Protein AF-A0A7X9BQD5-F1 (afdb_monomer)

Nearest PDB structures (foldseek):
  6znq-assembly2_B  TM=9.765E-01  e=1.116E-06  Bacillus subtilis subsp. subtilis str. 168
  6znp-assembly1_A  TM=9.717E-01  e=2.323E-06  Bacillus subtilis subsp. subtilis str. 168
  6znp-assembly2_B  TM=9.728E-01  e=2.789E-06  Bacillus subtilis subsp. subtilis str. 168
  4ct5-assembly2_B  TM=8.245E-01  e=6.916E-03  Homo sapiens
  1vec-assembly1_A  TM=8.150E-01  e=8.306E-03  Homo sapiens

Foldseek 3Di:
DAAPPLFDPVLCVLCVVVVCGHDDPQLNVLLVQVVVVHDDDDDDDPPPPVLSSPLRNQVRCCVVPPPDDDDDDDPDPVVVVVSVVVSCSSVPD

Structure (mmCIF, N/CA/C/O backbone):
data_AF-A0A7X9BQD5-F1
#
_entry.id   AF-A0A7X9BQD5-F1
#
loop_
_atom_site.group_PDB
_atom_site.id
_atom_site.type_symbol
_atom_site.label_atom_id
_atom_site.label_alt_id
_atom_site.label_comp_id
_atom_site.label_asym_id
_atom_site.label_entity_id
_atom_site.label_seq_id
_atom_site.pdbx_PDB_ins_code
_atom_site.Cartn_x
_atom_site.Cartn_y
_atom_site.Cartn_z
_atom_site.occupancy
_atom_site.B_iso_or_equiv
_atom_site.auth_seq_id
_atom_site.auth_comp_id
_atom_site.auth_asym_id
_atom_site.auth_atom_id
_atom_site.pdbx_PDB_model_num
ATOM 1 N N . MET A 1 1 ? -10.524 8.311 -10.435 1.00 93.94 1 MET A N 1
ATOM 2 C CA . MET A 1 1 ? -11.626 7.842 -9.578 1.00 93.94 1 MET A CA 1
ATOM 3 C C . MET A 1 1 ? -11.567 8.600 -8.270 1.00 93.94 1 MET A C 1
ATOM 5 O O . MET A 1 1 ? -10.469 8.910 -7.817 1.00 93.94 1 MET A O 1
ATOM 9 N N . GLU A 1 2 ? -12.712 8.948 -7.702 1.00 95.25 2 GLU A N 1
ATOM 10 C CA . GLU A 1 2 ? -12.768 9.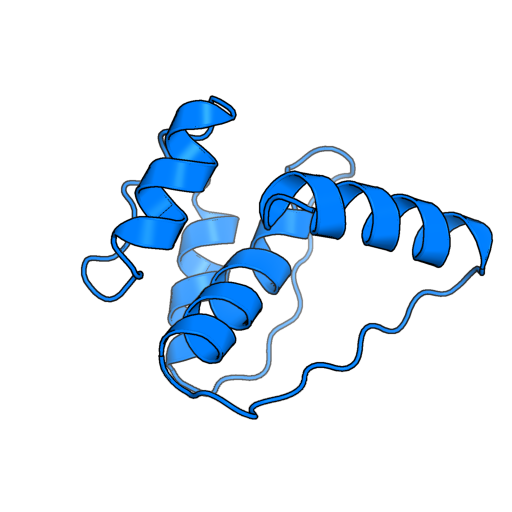493 -6.341 1.00 95.25 2 GLU A CA 1
ATOM 11 C C . GLU A 1 2 ? -12.436 8.398 -5.320 1.00 95.25 2 GLU A C 1
ATOM 13 O O . GLU A 1 2 ? -12.344 7.220 -5.676 1.00 95.25 2 GLU A O 1
ATOM 18 N N . PHE A 1 3 ? -12.192 8.780 -4.070 1.00 96.62 3 PHE A N 1
ATOM 19 C CA . PHE A 1 3 ? -12.064 7.799 -2.999 1.00 96.62 3 PHE A CA 1
ATOM 20 C C . PHE A 1 3 ? -13.446 7.212 -2.682 1.00 96.62 3 PHE A C 1
ATOM 22 O O . PHE A 1 3 ? -14.410 7.972 -2.613 1.00 96.62 3 PHE A O 1
ATOM 29 N N . PRO A 1 4 ? -13.567 5.890 -2.472 1.00 95.56 4 PRO A N 1
ATOM 30 C CA . PRO A 1 4 ? -14.815 5.295 -2.007 1.00 95.56 4 PRO A CA 1
ATOM 31 C C . PRO A 1 4 ? -15.254 5.909 -0.678 1.00 95.56 4 PRO A C 1
ATOM 33 O O . PRO A 1 4 ? -14.421 6.090 0.208 1.00 95.56 4 PRO A O 1
ATOM 36 N N . GLU A 1 5 ? -16.553 6.156 -0.506 1.00 93.75 5 GLU A N 1
ATOM 37 C CA . GLU A 1 5 ? -17.121 6.739 0.725 1.00 93.75 5 GLU A CA 1
ATOM 38 C C . GLU A 1 5 ? -16.816 5.909 1.976 1.00 93.75 5 GLU A C 1
ATOM 40 O O . GLU A 1 5 ? -16.744 6.431 3.084 1.00 93.75 5 GLU A O 1
ATOM 45 N N . SER A 1 6 ? -16.602 4.603 1.801 1.00 93.56 6 SER A N 1
ATOM 46 C CA . SER A 1 6 ? -16.207 3.721 2.890 1.00 93.56 6 SER A CA 1
ATOM 47 C C . SER A 1 6 ? -14.799 4.008 3.402 1.00 93.56 6 SER A C 1
ATOM 49 O O . SER A 1 6 ? -14.491 3.578 4.506 1.00 93.56 6 SER A O 1
ATOM 51 N N . CYS A 1 7 ? -13.921 4.655 2.633 1.00 96.25 7 CYS A N 1
ATOM 52 C CA . CYS A 1 7 ? -12.530 4.887 3.012 1.00 96.25 7 CYS A CA 1
ATOM 53 C C . CYS A 1 7 ? -12.430 5.900 4.159 1.00 96.25 7 CYS A C 1
ATOM 55 O O . CYS A 1 7 ? -13.082 6.939 4.141 1.00 96.25 7 CYS A O 1
ATOM 57 N N . SER A 1 8 ? -11.579 5.618 5.147 1.00 95.38 8 SER A N 1
ATOM 58 C CA . SER A 1 8 ? -11.358 6.493 6.298 1.00 95.38 8 SER A CA 1
ATOM 59 C C . SER A 1 8 ? -10.970 7.912 5.873 1.00 95.38 8 SER A C 1
ATOM 61 O O . SER A 1 8 ? -9.981 8.107 5.161 1.00 95.38 8 SER A O 1
ATOM 63 N N . THR A 1 9 ? -11.703 8.910 6.374 1.00 94.50 9 THR A N 1
ATOM 64 C CA . THR A 1 9 ? -11.451 10.334 6.105 1.00 94.50 9 THR A C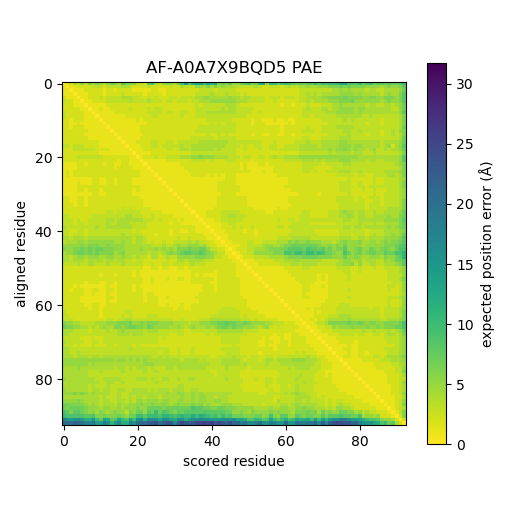A 1
ATOM 65 C C . THR A 1 9 ? -10.029 10.741 6.484 1.00 94.50 9 THR A C 1
ATOM 67 O O . THR A 1 9 ? -9.363 11.432 5.719 1.00 94.50 9 THR A O 1
ATOM 70 N N . GLN A 1 10 ? -9.511 10.234 7.608 1.00 93.56 10 GLN A N 1
ATOM 71 C CA . GLN A 1 10 ? -8.141 10.503 8.052 1.00 93.56 10 GLN A CA 1
ATOM 72 C C . GLN A 1 10 ? -7.099 10.020 7.029 1.00 93.56 10 GLN A C 1
ATOM 74 O O . GLN A 1 10 ? -6.095 10.693 6.784 1.00 93.56 10 GLN A O 1
ATOM 79 N N . LEU A 1 11 ? -7.334 8.859 6.410 1.00 93.81 11 LEU A N 1
ATOM 80 C CA . LEU A 1 11 ? -6.442 8.319 5.386 1.00 93.81 11 LEU A CA 1
ATOM 81 C C . LEU A 1 11 ? -6.513 9.146 4.100 1.00 93.81 11 LEU A C 1
ATOM 83 O O . LEU A 1 11 ? -5.474 9.475 3.531 1.00 93.81 11 LEU A O 1
ATOM 87 N N . VAL A 1 12 ? -7.722 9.527 3.679 1.00 95.62 12 VAL A N 1
ATOM 88 C CA . VAL A 1 12 ? -7.938 10.397 2.513 1.00 95.62 12 VAL A CA 1
ATOM 89 C C . VAL A 1 12 ? -7.235 11.743 2.704 1.00 95.62 12 VAL A C 1
ATOM 91 O O . VAL A 1 12 ? -6.530 12.200 1.808 1.00 95.62 12 VAL A O 1
ATOM 94 N N . GLU A 1 13 ? -7.343 12.358 3.881 1.00 93.50 13 GLU A N 1
ATOM 95 C CA . GLU A 1 13 ? -6.643 13.606 4.203 1.00 93.50 13 GLU A CA 1
ATOM 96 C C . GLU A 1 13 ? -5.116 13.460 4.165 1.00 93.50 13 GLU A C 1
ATOM 98 O O . GLU A 1 13 ? -4.432 14.328 3.617 1.00 93.50 13 GLU A O 1
ATOM 103 N N . SER A 1 14 ? -4.569 12.367 4.711 1.00 92.00 14 SER A N 1
ATOM 104 C CA . SER A 1 14 ? -3.126 12.091 4.653 1.00 92.00 14 SER A CA 1
ATOM 105 C C . SER A 1 14 ? -2.640 11.939 3.205 1.00 92.00 14 SER A C 1
ATOM 107 O O . SER A 1 14 ? -1.639 12.537 2.806 1.00 92.00 14 SER A O 1
ATOM 109 N N . L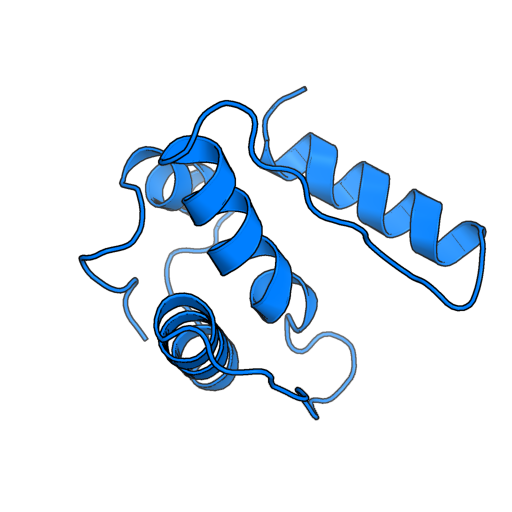EU A 1 15 ? -3.389 11.205 2.377 1.00 93.31 15 LEU A N 1
ATOM 110 C CA . LEU A 1 15 ? -3.075 11.015 0.959 1.00 93.31 15 LEU A CA 1
ATOM 111 C C . LEU A 1 15 ? -3.201 12.321 0.159 1.00 93.31 15 LEU A C 1
ATOM 113 O O . LEU A 1 15 ? -2.321 12.624 -0.650 1.00 93.31 15 LEU A O 1
ATOM 117 N N . ASN A 1 16 ? -4.213 13.143 0.450 1.00 94.38 16 ASN A N 1
ATOM 118 C CA . ASN A 1 16 ? -4.379 14.471 -0.142 1.00 94.38 16 ASN A CA 1
ATOM 119 C C . ASN A 1 16 ? -3.174 15.379 0.140 1.00 94.38 16 ASN A C 1
ATOM 121 O O . ASN A 1 16 ? -2.663 16.018 -0.779 1.00 94.38 16 ASN A O 1
ATOM 125 N N . LYS A 1 17 ? -2.667 15.399 1.382 1.00 92.19 17 LYS A N 1
ATOM 126 C CA . LYS A 1 17 ? -1.460 16.167 1.756 1.00 92.19 17 LYS A CA 1
ATOM 127 C C . LYS A 1 17 ? -0.210 15.720 0.992 1.00 92.19 17 LYS A C 1
ATOM 129 O O . LYS A 1 17 ? 0.710 16.511 0.815 1.00 92.19 17 LYS A O 1
ATOM 134 N N . ARG A 1 18 ? -0.192 14.478 0.503 1.00 89.19 18 ARG A N 1
ATOM 135 C CA . ARG A 1 18 ? 0.877 13.907 -0.332 1.00 89.19 18 ARG A CA 1
ATOM 136 C C . ARG A 1 18 ? 0.632 14.080 -1.837 1.00 89.19 18 ARG A C 1
ATOM 138 O O . ARG A 1 18 ? 1.357 13.505 -2.642 1.00 89.19 18 ARG A O 1
ATOM 145 N N . GLY A 1 19 ? -0.382 14.854 -2.226 1.00 93.75 19 GLY A N 1
ATOM 146 C CA . GLY A 1 19 ? -0.723 15.123 -3.625 1.00 93.75 19 GLY A CA 1
ATOM 147 C C . GLY A 1 19 ? -1.566 14.036 -4.297 1.00 93.75 19 GLY A C 1
ATOM 148 O O . GLY A 1 19 ? -1.796 14.104 -5.502 1.00 93.75 19 GLY A O 1
ATOM 149 N N . ILE A 1 20 ? -2.055 13.044 -3.546 1.00 94.31 20 ILE A N 1
ATOM 150 C CA . ILE A 1 20 ? -2.905 11.968 -4.067 1.00 94.31 20 ILE A CA 1
ATOM 151 C C . ILE A 1 20 ? -4.365 12.335 -3.800 1.00 94.31 20 ILE A C 1
ATOM 153 O O . ILE A 1 20 ? -4.953 11.919 -2.805 1.00 94.31 20 ILE A O 1
ATOM 157 N N . SER A 1 21 ? -4.947 13.127 -4.702 1.00 95.25 21 SER A N 1
ATOM 158 C CA . SER A 1 21 ? -6.338 13.594 -4.591 1.00 95.25 21 SER A CA 1
ATOM 159 C C . SER A 1 21 ? -7.372 12.695 -5.260 1.00 95.25 21 SER A C 1
ATOM 161 O O . SER A 1 21 ? -8.571 12.816 -5.012 1.00 95.25 21 SER A O 1
ATOM 163 N N . ARG A 1 22 ? -6.919 11.788 -6.128 1.00 96.94 22 ARG A N 1
ATOM 164 C CA . ARG A 1 22 ? -7.753 10.833 -6.859 1.00 96.94 22 ARG A CA 1
ATOM 165 C C . ARG A 1 22 ? -7.007 9.520 -7.034 1.00 96.94 22 ARG A C 1
ATOM 167 O O . ARG A 1 22 ? -5.786 9.499 -7.161 1.00 96.94 22 ARG A O 1
ATOM 174 N N . LEU A 1 23 ? -7.768 8.436 -7.110 1.00 97.62 23 LEU A N 1
ATOM 175 C CA . LEU A 1 23 ? -7.264 7.101 -7.405 1.00 97.62 23 LEU A CA 1
ATOM 176 C C . LEU A 1 23 ? -7.254 6.844 -8.911 1.00 97.62 23 LEU A C 1
ATOM 178 O O . LEU A 1 23 ? -8.167 7.255 -9.637 1.00 97.62 23 LEU A O 1
ATOM 182 N N . TYR A 1 24 ? -6.277 6.080 -9.386 1.00 97.44 24 TYR A N 1
ATOM 183 C CA . TYR A 1 24 ? -6.398 5.426 -10.686 1.00 97.44 24 TYR A CA 1
ATOM 184 C C . TYR A 1 24 ? -7.494 4.349 -10.652 1.00 97.44 24 TYR A C 1
ATOM 186 O O . TYR A 1 24 ? -7.872 3.854 -9.588 1.00 97.44 24 TYR A O 1
ATOM 194 N N . SER A 1 25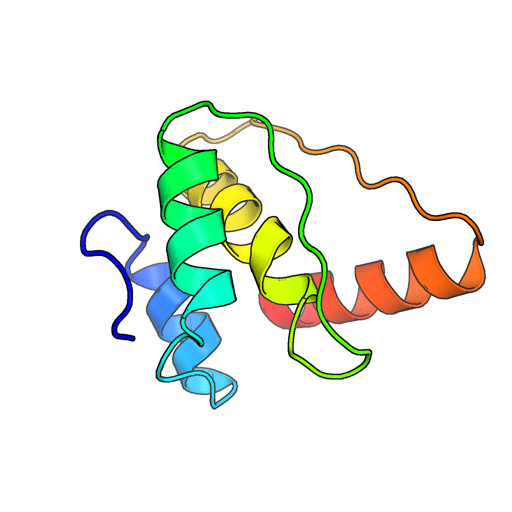 ? -8.012 3.963 -11.821 1.00 96.81 25 SER A N 1
ATOM 195 C CA . SER A 1 25 ? -9.081 2.958 -11.927 1.00 96.81 25 SER A CA 1
ATOM 196 C C . SER A 1 25 ? -8.692 1.617 -11.301 1.00 96.81 25 SER A C 1
ATOM 198 O O . SER A 1 25 ? -9.489 1.036 -10.569 1.00 96.81 25 SER A O 1
ATOM 200 N N . HIS A 1 26 ? -7.455 1.158 -11.506 1.00 96.94 26 HIS A N 1
ATOM 201 C CA . HIS A 1 26 ? -6.951 -0.090 -10.922 1.00 96.94 26 HIS A CA 1
ATOM 202 C C . HIS A 1 26 ? -6.803 -0.028 -9.399 1.00 96.94 26 HIS A C 1
ATOM 204 O O . HIS A 1 26 ? -7.071 -1.020 -8.731 1.00 96.94 26 HIS A O 1
ATOM 210 N N . GLN A 1 27 ? -6.432 1.126 -8.838 1.00 98.06 27 GLN A N 1
ATOM 211 C CA . GLN A 1 27 ? -6.345 1.315 -7.385 1.00 98.06 27 GLN A CA 1
ATOM 212 C C . GLN A 1 27 ? -7.731 1.280 -6.740 1.00 98.06 27 GLN A C 1
ATOM 214 O O . GLN A 1 27 ? -7.923 0.611 -5.729 1.00 98.06 27 GLN A O 1
ATOM 219 N N . HIS A 1 28 ? -8.704 1.960 -7.354 1.00 98.00 28 HIS A N 1
ATOM 220 C CA . HIS A 1 28 ? -10.091 1.930 -6.901 1.00 98.00 28 HIS A CA 1
ATOM 221 C C . HIS A 1 28 ? -10.662 0.508 -6.962 1.00 98.00 28 HIS A C 1
ATOM 223 O O . HIS A 1 28 ? -11.231 0.032 -5.985 1.00 98.00 28 HIS A O 1
ATOM 229 N N . ALA A 1 29 ? -10.474 -0.196 -8.084 1.00 97.38 29 ALA A N 1
ATOM 230 C CA . ALA A 1 29 ? -10.934 -1.575 -8.238 1.00 97.38 29 ALA A CA 1
ATOM 231 C C . ALA A 1 29 ? -10.289 -2.522 -7.210 1.00 97.38 29 ALA A C 1
ATOM 233 O O . ALA A 1 29 ? -10.988 -3.338 -6.612 1.00 97.38 29 ALA A O 1
ATOM 234 N N . ALA A 1 30 ? -8.982 -2.382 -6.961 1.00 98.12 30 ALA A N 1
ATOM 235 C CA . ALA A 1 30 ? -8.277 -3.173 -5.957 1.00 98.12 30 ALA A CA 1
ATOM 236 C C . ALA A 1 30 ? -8.813 -2.921 -4.542 1.00 98.12 30 ALA A C 1
ATOM 238 O O . ALA A 1 30 ? -9.055 -3.876 -3.809 1.00 98.12 30 ALA A O 1
ATOM 239 N N . TYR A 1 31 ? -9.059 -1.659 -4.175 1.00 98.19 31 TYR A N 1
ATOM 240 C CA . TYR A 1 31 ? -9.659 -1.326 -2.885 1.00 98.19 31 TYR A CA 1
ATOM 241 C C . TYR A 1 31 ? -11.057 -1.934 -2.741 1.00 98.19 31 TYR A C 1
ATOM 243 O O . TYR A 1 31 ? -11.324 -2.604 -1.749 1.00 98.19 31 TYR A O 1
ATOM 251 N N . THR A 1 32 ? -11.936 -1.755 -3.734 1.00 97.62 32 THR A N 1
ATOM 252 C CA . THR A 1 32 ? -13.297 -2.310 -3.691 1.00 97.62 32 THR A CA 1
ATOM 253 C C . THR A 1 32 ? -13.277 -3.832 -3.535 1.00 97.62 32 THR A C 1
ATOM 255 O O . THR A 1 32 ? -13.994 -4.361 -2.689 1.00 97.62 32 THR A O 1
ATOM 258 N N . ALA A 1 33 ? -12.430 -4.532 -4.294 1.00 97.81 33 ALA A N 1
ATOM 259 C CA . ALA A 1 33 ? -12.297 -5.984 -4.197 1.00 97.81 33 ALA A CA 1
ATOM 260 C C . ALA A 1 33 ? -11.752 -6.429 -2.827 1.00 97.81 33 ALA A C 1
ATOM 262 O O . ALA A 1 33 ? -12.320 -7.318 -2.191 1.00 97.81 33 ALA A O 1
ATOM 263 N N . ALA A 1 34 ? -10.692 -5.776 -2.337 1.00 97.88 34 ALA A N 1
ATOM 264 C CA . ALA A 1 34 ? -10.084 -6.090 -1.046 1.00 97.88 34 ALA A CA 1
ATOM 265 C C . ALA A 1 34 ? -11.057 -5.861 0.122 1.00 97.88 34 ALA A C 1
ATOM 267 O O . ALA A 1 34 ? -11.205 -6.731 0.979 1.00 97.88 34 ALA A O 1
ATOM 268 N N . MET A 1 35 ? -11.771 -4.731 0.131 1.00 97.38 35 MET A N 1
ATOM 269 C CA . MET A 1 35 ? -12.778 -4.435 1.157 1.00 97.38 35 MET A CA 1
ATOM 270 C C . MET A 1 35 ? -14.003 -5.353 1.065 1.00 97.38 35 MET A C 1
ATOM 272 O O . MET A 1 35 ? -14.686 -5.558 2.065 1.00 97.38 35 MET A O 1
ATOM 276 N N . GLY A 1 36 ? -14.254 -5.950 -0.104 1.00 97.06 36 GLY A N 1
ATOM 277 C CA . GLY A 1 36 ? -15.228 -7.025 -0.296 1.00 97.06 36 GLY A CA 1
ATOM 278 C C . GLY A 1 36 ? -14.757 -8.408 0.179 1.00 97.06 36 GLY A C 1
ATOM 279 O O . GLY A 1 36 ? -15.478 -9.383 -0.015 1.00 97.06 36 GLY A O 1
ATOM 280 N N . GLY A 1 37 ? -13.559 -8.523 0.767 1.00 96.62 37 GLY A N 1
ATOM 281 C CA . GLY A 1 37 ? -12.996 -9.788 1.252 1.00 96.62 37 GLY A CA 1
ATOM 282 C C . GLY A 1 37 ? -12.428 -10.691 0.153 1.00 96.62 37 GLY A C 1
ATOM 283 O O . GLY A 1 37 ? -12.247 -11.888 0.375 1.00 96.62 37 GLY A O 1
ATOM 284 N N . GLN A 1 38 ? -12.166 -10.152 -1.042 1.00 98.06 38 GLN A N 1
ATOM 285 C CA . GLN A 1 38 ? -11.667 -10.923 -2.179 1.00 98.06 38 GLN A CA 1
ATOM 286 C C . GLN A 1 38 ? -10.133 -10.960 -2.216 1.00 98.06 38 GLN A C 1
ATOM 288 O O . GLN A 1 38 ? -9.461 -9.957 -1.973 1.00 98.06 38 GLN A O 1
ATOM 293 N N . ASN A 1 39 ? -9.578 -12.106 -2.618 1.00 97.31 39 ASN A N 1
ATOM 294 C CA . ASN A 1 39 ? -8.170 -12.210 -3.003 1.00 97.31 39 ASN A CA 1
ATOM 295 C C . ASN A 1 39 ? -7.986 -11.664 -4.423 1.00 97.31 39 ASN A C 1
ATOM 297 O O . ASN A 1 39 ? -8.788 -11.967 -5.307 1.00 97.31 39 ASN A O 1
ATOM 301 N N . LEU A 1 40 ? -6.923 -10.894 -4.662 1.00 96.38 40 LEU A N 1
ATOM 302 C CA . LEU A 1 40 ? -6.699 -10.231 -5.947 1.00 96.38 40 LEU A CA 1
ATOM 303 C C . LEU A 1 40 ? -5.229 -10.256 -6.374 1.00 96.38 40 LEU A C 1
ATOM 305 O O . LEU A 1 40 ? -4.320 -10.266 -5.547 1.00 96.38 40 LEU A O 1
ATOM 309 N N . VAL A 1 41 ? -5.013 -10.220 -7.689 1.00 96.88 41 VAL A N 1
ATOM 310 C CA . VAL A 1 41 ? -3.700 -10.055 -8.323 1.00 96.88 41 VAL A CA 1
ATOM 311 C C . VAL A 1 41 ? -3.761 -8.806 -9.194 1.00 96.88 41 VAL A C 1
ATOM 313 O O . VAL A 1 41 ? -4.616 -8.701 -10.070 1.00 96.88 41 VAL A O 1
ATOM 316 N N . VAL A 1 42 ? -2.859 -7.854 -8.957 1.00 95.38 42 VAL A N 1
ATOM 317 C CA . VAL A 1 42 ? -2.777 -6.615 -9.743 1.00 95.38 42 VAL A CA 1
ATOM 318 C C . VAL A 1 42 ? -1.665 -6.743 -10.774 1.00 95.38 42 VAL A C 1
ATOM 320 O O . VAL A 1 42 ? -0.504 -6.933 -10.414 1.00 95.38 42 VAL A O 1
ATOM 323 N N . VAL A 1 43 ? -2.014 -6.596 -12.052 1.00 95.31 43 VAL A N 1
ATOM 324 C CA . VAL A 1 43 ? -1.057 -6.585 -13.165 1.00 95.31 43 VAL A CA 1
ATOM 325 C C . VAL A 1 43 ? -1.053 -5.198 -13.791 1.00 95.31 43 VAL A C 1
ATOM 327 O O . VAL A 1 43 ? -1.944 -4.844 -14.558 1.00 95.31 43 VAL A O 1
ATOM 330 N N . THR A 1 44 ? -0.050 -4.396 -13.445 1.00 92.88 44 THR A N 1
ATOM 331 C CA . THR A 1 44 ? 0.142 -3.049 -13.991 1.00 92.88 44 THR A CA 1
ATOM 332 C C . THR A 1 44 ? 1.631 -2.778 -14.232 1.00 92.88 44 THR A C 1
ATOM 334 O O . THR A 1 44 ? 2.476 -3.400 -13.582 1.00 92.88 44 THR A O 1
ATOM 337 N N . PRO A 1 45 ? 1.995 -1.855 -15.145 1.00 92.62 45 PRO A N 1
ATOM 338 C CA . PRO A 1 45 ? 3.392 -1.484 -15.359 1.00 92.62 45 PRO A CA 1
ATOM 339 C C . PRO A 1 45 ? 4.063 -0.941 -14.091 1.00 92.62 45 PRO A C 1
ATOM 341 O O . PRO A 1 45 ? 3.404 -0.423 -13.181 1.00 92.62 45 PRO A O 1
ATOM 344 N N . THR A 1 46 ? 5.393 -0.986 -14.039 1.00 87.12 46 THR A N 1
ATOM 345 C CA . THR A 1 46 ? 6.168 -0.276 -13.011 1.00 87.12 46 THR A CA 1
ATOM 346 C C . THR A 1 46 ? 5.815 1.218 -13.015 1.00 87.12 46 THR A C 1
ATOM 348 O O . THR A 1 46 ? 5.426 1.766 -14.042 1.00 87.12 46 THR A O 1
ATOM 351 N N . ALA A 1 47 ? 5.898 1.871 -11.852 1.00 85.38 47 ALA A N 1
ATOM 352 C CA . ALA A 1 47 ? 5.531 3.280 -11.648 1.00 85.38 47 ALA A CA 1
ATOM 353 C C . ALA A 1 47 ? 4.043 3.643 -11.877 1.00 85.38 47 ALA A C 1
ATOM 355 O O . ALA A 1 47 ? 3.668 4.800 -11.737 1.00 85.38 47 ALA A O 1
ATOM 356 N N . SER A 1 48 ? 3.154 2.668 -12.099 1.00 90.88 48 SER A N 1
ATOM 357 C CA . SER A 1 48 ? 1.693 2.888 -12.202 1.00 90.88 48 SER A CA 1
ATOM 358 C C . SER A 1 48 ? 0.975 3.135 -10.861 1.00 90.88 48 SER A C 1
ATOM 360 O O . SER A 1 48 ? -0.255 3.137 -10.796 1.00 90.88 48 SER A O 1
ATOM 362 N N . GLY A 1 49 ? 1.713 3.265 -9.755 1.00 91.50 49 GLY A N 1
ATOM 363 C CA . GLY A 1 49 ? 1.124 3.389 -8.419 1.00 91.50 49 GLY A CA 1
ATOM 364 C C . GLY A 1 49 ? 0.527 2.086 -7.869 1.00 91.50 49 GLY A C 1
ATOM 365 O O . GLY A 1 49 ? -0.406 2.136 -7.066 1.00 91.50 49 GLY A O 1
ATOM 366 N N . LYS A 1 50 ? 1.053 0.917 -8.275 1.00 94.75 50 LYS A N 1
ATOM 367 C CA . LYS A 1 50 ? 0.627 -0.407 -7.768 1.00 94.75 50 LYS A CA 1
ATOM 368 C C . LYS A 1 50 ? 0.672 -0.509 -6.236 1.00 94.75 50 LYS A C 1
ATOM 370 O O . LYS A 1 50 ? -0.140 -1.213 -5.653 1.00 94.75 50 LYS A O 1
ATOM 375 N N . THR A 1 51 ? 1.591 0.219 -5.597 1.00 94.38 51 THR A N 1
ATOM 376 C CA . THR A 1 51 ? 1.797 0.199 -4.145 1.00 94.38 51 THR A CA 1
ATOM 377 C C . THR A 1 51 ? 0.542 0.608 -3.380 1.00 94.38 51 THR A C 1
ATOM 379 O O . THR A 1 51 ? 0.153 -0.037 -2.408 1.00 94.38 51 THR A O 1
ATOM 382 N N . LEU A 1 52 ? -0.179 1.613 -3.882 1.00 95.38 52 LEU A N 1
ATOM 383 C CA . LEU A 1 52 ? -1.420 2.061 -3.258 1.00 95.38 52 LEU A CA 1
ATOM 384 C C . LEU A 1 52 ? -2.543 1.013 -3.354 1.00 95.38 52 LEU A C 1
ATOM 386 O O . LEU A 1 52 ? -3.450 1.038 -2.532 1.00 95.38 52 LEU A O 1
ATOM 390 N N . CYS A 1 53 ? -2.470 0.062 -4.296 1.00 96.75 53 CYS A N 1
ATOM 391 C CA . CYS A 1 53 ? -3.491 -0.981 -4.448 1.00 96.75 53 CYS A CA 1
ATOM 392 C C . CYS A 1 53 ? -3.564 -1.911 -3.232 1.00 96.75 53 CYS A C 1
ATOM 394 O O . CYS A 1 53 ? -4.650 -2.375 -2.905 1.00 96.75 53 CYS A O 1
ATOM 396 N N . TYR A 1 54 ? -2.436 -2.174 -2.563 1.00 95.25 54 TYR A N 1
ATOM 397 C CA . TYR A 1 54 ? -2.419 -2.943 -1.316 1.00 95.25 54 TYR A CA 1
ATOM 398 C C . TYR A 1 54 ? -2.345 -2.046 -0.077 1.00 95.25 54 TYR A C 1
ATOM 400 O O . TYR A 1 54 ? -3.012 -2.343 0.909 1.00 95.25 54 TYR A O 1
ATOM 408 N N . ASN A 1 55 ? -1.618 -0.921 -0.1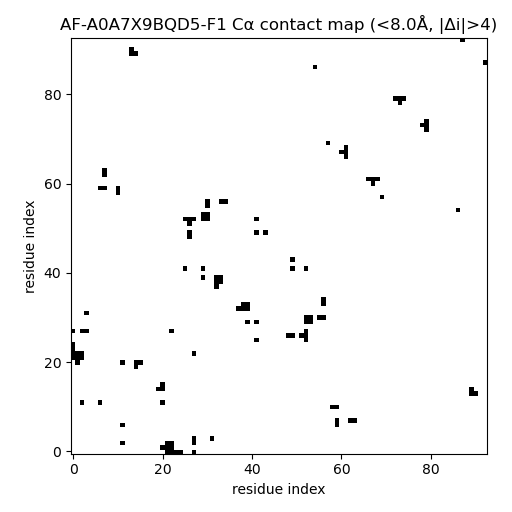18 1.00 96.25 55 ASN A N 1
ATOM 409 C CA . ASN A 1 55 ? -1.506 -0.042 1.052 1.00 96.25 55 ASN A CA 1
ATOM 410 C C . ASN A 1 55 ? -2.853 0.571 1.450 1.00 96.25 55 ASN A C 1
ATOM 412 O O . ASN A 1 55 ? -3.150 0.638 2.638 1.00 96.25 55 ASN A O 1
ATOM 416 N N . LEU A 1 56 ? -3.673 1.005 0.486 1.00 96.44 56 LEU A N 1
ATOM 417 C CA . LEU A 1 56 ? -4.942 1.676 0.774 1.00 96.44 56 LEU A CA 1
ATOM 418 C C . LEU A 1 56 ? -5.911 0.794 1.590 1.00 96.44 56 LEU A C 1
ATOM 420 O O . LEU A 1 56 ? -6.295 1.228 2.675 1.00 96.44 56 LEU A O 1
ATOM 424 N N . PRO A 1 57 ? -6.281 -0.431 1.156 1.00 97.38 57 PRO A N 1
ATOM 425 C CA . PRO A 1 57 ? -7.175 -1.282 1.945 1.00 97.38 57 PRO A CA 1
ATOM 426 C C . PRO A 1 57 ? -6.549 -1.754 3.266 1.00 97.38 57 PRO A C 1
ATOM 428 O O . PRO A 1 57 ? -7.260 -1.884 4.263 1.00 97.38 57 PRO A O 1
ATOM 431 N N . ILE A 1 58 ? -5.227 -1.972 3.315 1.00 96.75 58 ILE A N 1
ATOM 432 C CA . ILE A 1 58 ? -4.536 -2.378 4.549 1.00 96.75 58 ILE A CA 1
ATOM 433 C C . ILE A 1 58 ? -4.588 -1.257 5.591 1.00 96.75 58 ILE A C 1
ATOM 435 O O . ILE A 1 58 ? -5.030 -1.490 6.714 1.00 96.75 58 ILE A O 1
ATOM 439 N N . LEU A 1 59 ? -4.178 -0.041 5.226 1.00 95.44 59 LEU A N 1
ATOM 440 C CA . LEU A 1 59 ? -4.173 1.105 6.137 1.00 95.44 59 LEU A CA 1
ATOM 441 C C . LEU A 1 59 ? -5.589 1.471 6.590 1.00 95.44 59 LEU A C 1
ATOM 443 O O . LEU A 1 59 ? -5.805 1.733 7.770 1.00 95.44 59 LEU A O 1
ATOM 447 N N . ASP A 1 60 ? -6.561 1.435 5.679 1.00 96.62 60 ASP A N 1
ATOM 448 C CA . ASP A 1 60 ? -7.964 1.685 6.007 1.00 96.62 60 AS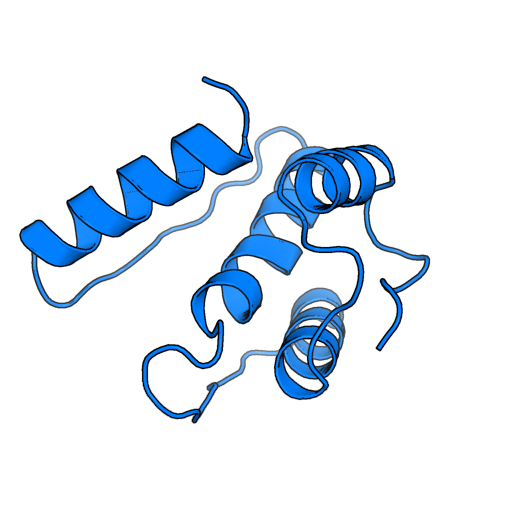P A CA 1
ATOM 449 C C . ASP A 1 60 ? -8.510 0.650 7.007 1.00 96.62 60 ASP A C 1
ATOM 451 O O . ASP A 1 60 ? -9.173 1.005 7.983 1.00 96.62 60 ASP A O 1
ATOM 455 N N . THR A 1 61 ? -8.158 -0.628 6.829 1.00 96.88 61 THR A N 1
ATOM 456 C CA . THR A 1 61 ? -8.502 -1.695 7.783 1.00 96.88 61 THR A CA 1
ATOM 457 C C . THR A 1 61 ? -7.844 -1.464 9.141 1.00 96.88 61 THR A C 1
ATOM 459 O O . THR A 1 61 ? -8.515 -1.570 10.164 1.00 96.88 61 THR A O 1
ATOM 462 N N . MET A 1 62 ? -6.561 -1.095 9.169 1.00 94.94 62 MET A N 1
ATOM 463 C CA . MET A 1 62 ? -5.827 -0.838 10.413 1.00 94.94 62 MET A CA 1
ATOM 464 C C . MET A 1 62 ? -6.377 0.351 11.201 1.00 94.94 62 MET A C 1
ATOM 466 O O . MET A 1 62 ? -6.422 0.291 12.429 1.00 94.94 62 MET A O 1
ATOM 470 N N . LEU A 1 63 ? -6.849 1.396 10.517 1.00 93.88 63 LEU A N 1
ATOM 471 C CA . LEU A 1 63 ? -7.503 2.540 11.157 1.00 93.88 63 LEU A CA 1
ATOM 472 C C . LEU A 1 63 ? -8.872 2.174 11.745 1.00 93.88 63 LEU A C 1
ATOM 474 O O . LEU A 1 63 ? -9.232 2.658 12.814 1.00 93.88 63 LEU A O 1
ATOM 478 N N . LYS A 1 64 ? -9.638 1.319 11.062 1.00 94.56 64 LYS A N 1
ATOM 479 C CA . LYS A 1 64 ? -10.983 0.909 11.501 1.00 94.56 64 LYS A CA 1
ATOM 480 C C . LYS A 1 64 ? -10.977 -0.205 12.540 1.00 94.56 64 LYS A C 1
ATOM 482 O O . LYS A 1 64 ? -11.915 -0.310 13.325 1.00 94.56 64 LYS A O 1
ATOM 487 N N . GLN A 1 65 ? -9.960 -1.061 12.519 1.00 95.69 65 GLN A N 1
ATOM 488 C CA . GLN A 1 65 ? -9.850 -2.248 13.363 1.00 95.69 65 GLN A CA 1
ATOM 489 C C . GLN A 1 65 ? -8.512 -2.223 14.113 1.00 95.69 65 GLN A C 1
ATOM 491 O O . GLN A 1 65 ? -7.531 -2.833 13.660 1.00 95.69 65 GLN A O 1
ATOM 496 N N . PRO A 1 66 ? -8.456 -1.526 15.266 1.00 91.88 66 PRO A N 1
ATOM 497 C CA . PRO A 1 66 ? -7.268 -1.493 16.107 1.00 91.88 66 PRO A CA 1
ATOM 498 C C . PRO A 1 66 ? -6.805 -2.909 16.468 1.00 91.88 66 PRO A C 1
ATOM 500 O O . PRO A 1 66 ? -7.592 -3.743 16.907 1.00 91.88 66 PRO A O 1
ATOM 503 N N . GLY A 1 67 ? -5.516 -3.187 16.274 1.00 93.69 67 GLY A N 1
ATOM 504 C CA . GLY A 1 67 ? -4.916 -4.499 16.544 1.00 93.69 67 GLY A CA 1
ATOM 505 C C . GLY A 1 67 ? -4.867 -5.453 15.347 1.00 93.69 67 GLY A C 1
ATOM 506 O O . GLY A 1 67 ? -4.203 -6.490 15.438 1.00 93.69 67 GLY A O 1
ATOM 507 N N . SER A 1 68 ? -5.489 -5.100 14.217 1.00 96.50 68 SER A N 1
ATOM 508 C CA . SER A 1 68 ? -5.277 -5.812 12.952 1.00 96.50 68 SER A CA 1
ATOM 509 C C . SER A 1 68 ? -3.808 -5.743 12.509 1.00 96.50 68 SER A C 1
ATOM 511 O O . SER A 1 68 ? -3.052 -4.834 12.866 1.00 96.50 68 SER A O 1
ATOM 513 N N . ARG A 1 69 ? -3.373 -6.757 11.756 1.00 95.88 69 ARG A N 1
ATOM 514 C CA . ARG A 1 69 ? -1.992 -6.893 11.277 1.00 95.88 69 ARG A CA 1
ATOM 515 C C . ARG A 1 69 ? -1.988 -7.278 9.807 1.00 95.88 69 ARG A C 1
ATOM 517 O O . ARG A 1 69 ? -2.856 -8.019 9.361 1.00 95.88 69 ARG A O 1
ATOM 524 N N . ALA A 1 70 ? -0.970 -6.822 9.088 1.00 96.12 70 ALA A N 1
ATOM 525 C CA . ALA A 1 70 ? -0.722 -7.191 7.702 1.00 96.12 70 ALA A CA 1
ATOM 526 C C . ALA A 1 70 ? 0.704 -7.732 7.546 1.00 96.12 70 ALA A C 1
ATOM 528 O O . ALA A 1 70 ? 1.631 -7.251 8.200 1.00 96.12 70 ALA A O 1
ATOM 529 N N . LEU A 1 71 ? 0.875 -8.726 6.674 1.00 96.62 71 LEU A N 1
ATOM 530 C CA . LEU A 1 71 ? 2.175 -9.280 6.305 1.00 96.62 71 LEU A CA 1
ATOM 531 C C . LEU A 1 71 ? 2.514 -8.851 4.879 1.00 96.62 71 LEU A C 1
ATOM 533 O O . LEU A 1 71 ? 1.773 -9.145 3.946 1.00 96.62 71 LEU A O 1
ATOM 537 N N . TYR A 1 72 ? 3.656 -8.189 4.720 1.00 96.56 72 TYR A N 1
ATOM 538 C CA . TYR A 1 72 ? 4.192 -7.799 3.423 1.00 96.56 72 TYR A CA 1
ATOM 539 C C . TYR A 1 72 ? 5.332 -8.745 3.058 1.00 96.56 72 TYR A C 1
ATOM 541 O O . TYR A 1 72 ? 6.272 -8.919 3.834 1.00 96.56 72 TYR A O 1
ATOM 549 N N . MET A 1 73 ? 5.252 -9.353 1.876 1.00 96.50 73 MET A N 1
ATOM 550 C CA . MET A 1 73 ? 6.271 -10.268 1.366 1.00 96.50 73 MET A CA 1
ATOM 551 C C . MET A 1 73 ? 6.869 -9.698 0.084 1.00 96.50 73 MET A C 1
ATOM 553 O O . MET A 1 73 ? 6.158 -9.452 -0.887 1.00 96.50 73 MET A O 1
ATOM 557 N N . PHE A 1 74 ? 8.188 -9.513 0.082 1.00 96.00 74 PHE A N 1
ATOM 558 C CA . PHE A 1 74 ? 8.940 -9.001 -1.060 1.00 96.00 74 PHE A CA 1
ATOM 559 C C . PHE A 1 74 ? 10.062 -9.973 -1.440 1.00 96.00 74 PHE A C 1
ATOM 561 O O . PHE A 1 74 ? 10.627 -10.622 -0.559 1.00 96.00 74 PHE A O 1
ATOM 568 N N . PRO A 1 75 ? 10.427 -10.061 -2.733 1.00 95.81 75 PRO A N 1
ATOM 569 C CA . PRO A 1 75 ? 11.460 -10.983 -3.206 1.00 95.81 75 PRO A CA 1
ATOM 570 C C . PRO A 1 75 ? 12.872 -10.634 -2.713 1.00 95.81 75 PRO A C 1
ATOM 572 O O . PRO A 1 75 ? 13.746 -11.497 -2.713 1.00 95.81 75 PRO A O 1
ATOM 575 N N . THR A 1 76 ? 13.126 -9.384 -2.306 1.00 97.31 76 THR A N 1
ATOM 576 C CA . THR A 1 76 ? 14.446 -8.933 -1.846 1.00 97.31 76 THR A CA 1
ATOM 577 C C . THR A 1 76 ? 14.342 -8.054 -0.601 1.00 97.31 76 THR A C 1
ATOM 579 O O . THR A 1 76 ? 13.357 -7.343 -0.395 1.00 97.31 76 THR A O 1
ATOM 582 N N . LYS A 1 77 ? 15.399 -8.068 0.224 1.00 96.31 77 LYS A N 1
ATOM 583 C CA . LYS A 1 77 ? 15.506 -7.208 1.415 1.00 96.31 77 LYS A CA 1
ATOM 584 C C . LYS A 1 77 ? 15.519 -5.722 1.057 1.00 96.31 77 LYS A C 1
ATOM 586 O O . LYS A 1 77 ? 14.899 -4.944 1.766 1.00 96.31 77 LYS A O 1
ATOM 591 N N . ALA A 1 78 ? 16.207 -5.348 -0.024 1.00 96.25 78 ALA A N 1
ATOM 592 C CA . ALA A 1 78 ? 16.279 -3.960 -0.480 1.00 96.25 78 ALA A CA 1
ATOM 593 C C . ALA A 1 78 ? 14.877 -3.411 -0.775 1.00 96.25 78 ALA A C 1
ATOM 595 O O . ALA A 1 78 ? 14.467 -2.430 -0.167 1.00 96.25 78 ALA A O 1
ATOM 596 N N . LEU A 1 79 ? 14.088 -4.140 -1.573 1.00 93.31 79 LEU A N 1
ATOM 597 C CA . LEU A 1 79 ? 12.721 -3.731 -1.883 1.00 93.31 79 LEU A CA 1
ATOM 598 C C . LEU A 1 79 ? 11.833 -3.684 -0.632 1.00 93.31 79 LEU A C 1
ATOM 600 O O . LEU A 1 79 ? 11.003 -2.790 -0.501 1.00 93.31 79 LEU A O 1
ATOM 604 N N . ALA A 1 80 ? 12.014 -4.618 0.307 1.00 94.88 80 ALA A N 1
ATOM 605 C CA . ALA A 1 80 ? 11.284 -4.582 1.572 1.00 94.88 80 ALA A CA 1
ATOM 606 C C . ALA A 1 80 ? 11.590 -3.315 2.392 1.00 94.88 80 ALA A C 1
ATOM 608 O O . ALA A 1 80 ? 10.680 -2.744 2.989 1.00 94.88 80 ALA A O 1
ATOM 609 N N . GLN A 1 81 ? 12.849 -2.866 2.414 1.00 95.00 81 GLN A N 1
ATOM 610 C CA . GLN A 1 81 ? 13.250 -1.644 3.116 1.00 95.00 81 GLN A CA 1
ATOM 611 C C . GLN A 1 81 ? 12.709 -0.388 2.426 1.00 95.00 81 GLN A C 1
ATOM 613 O O . GLN A 1 81 ? 12.161 0.475 3.110 1.00 95.00 81 GLN A O 1
ATOM 618 N N . ASP A 1 82 ? 12.766 -0.326 1.093 1.00 93.19 82 ASP A N 1
ATOM 619 C 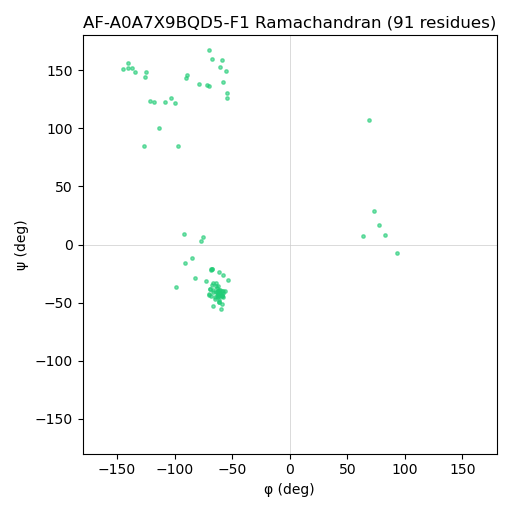CA . ASP A 1 82 ? 12.205 0.790 0.320 1.00 93.19 82 ASP A CA 1
ATOM 620 C C . ASP A 1 82 ? 10.702 0.950 0.593 1.00 93.19 82 ASP A C 1
ATOM 622 O O . ASP A 1 82 ? 10.200 2.049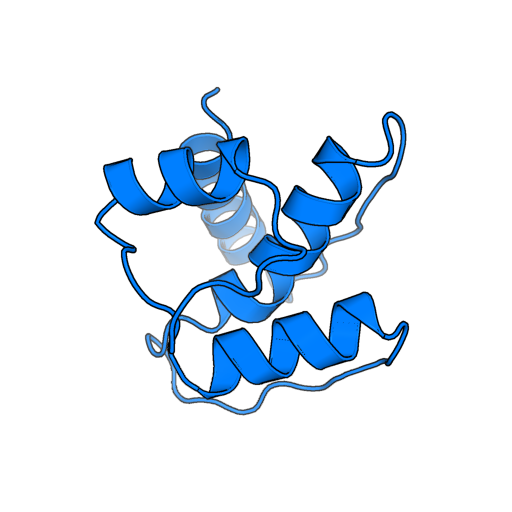 0.824 1.00 93.19 82 ASP A O 1
ATOM 626 N N . GLN A 1 83 ? 9.970 -0.166 0.629 1.00 93.31 83 GLN A N 1
ATOM 627 C CA . GLN A 1 83 ? 8.530 -0.159 0.890 1.00 93.31 83 GLN A CA 1
ATOM 628 C C . GLN A 1 83 ? 8.185 0.144 2.351 1.00 93.31 83 GLN A C 1
ATOM 630 O O . GLN A 1 83 ? 7.170 0.786 2.615 1.00 93.31 83 GLN A O 1
ATOM 635 N N . LEU A 1 84 ? 9.032 -0.254 3.303 1.00 92.25 84 LEU A N 1
ATOM 636 C CA . LEU A 1 84 ? 8.876 0.134 4.704 1.00 92.25 84 LEU A CA 1
ATOM 637 C C . LEU A 1 84 ? 9.080 1.643 4.904 1.00 92.25 84 LEU A C 1
ATOM 639 O O . LEU A 1 84 ? 8.332 2.255 5.666 1.00 92.25 84 LEU A O 1
ATOM 643 N N . ALA A 1 85 ? 10.071 2.238 4.236 1.00 90.69 85 ALA A N 1
ATOM 644 C CA . ALA A 1 85 ? 10.303 3.680 4.278 1.00 90.69 85 ALA A CA 1
ATOM 645 C C . ALA A 1 85 ? 9.091 4.451 3.729 1.00 90.69 85 ALA A C 1
ATOM 647 O O . ALA A 1 85 ? 8.540 5.299 4.430 1.00 90.69 85 ALA A O 1
ATOM 648 N N . GLU A 1 86 ? 8.597 4.068 2.546 1.00 87.62 86 GLU A N 1
ATOM 649 C CA . GLU A 1 86 ? 7.402 4.668 1.932 1.00 87.62 86 GLU A CA 1
ATOM 650 C C . GLU A 1 86 ? 6.158 4.545 2.834 1.00 87.62 86 GLU A C 1
ATOM 652 O O . GLU A 1 86 ? 5.357 5.479 2.958 1.00 87.62 86 GLU A O 1
ATOM 657 N N . LEU A 1 87 ? 5.985 3.397 3.499 1.00 88.06 87 LEU A N 1
ATOM 658 C CA . LEU A 1 87 ? 4.867 3.175 4.414 1.00 88.06 87 LEU A CA 1
ATOM 659 C C . LEU A 1 87 ? 4.941 4.102 5.634 1.00 88.06 87 LEU A C 1
ATOM 661 O O . LEU A 1 87 ? 3.937 4.722 5.976 1.00 88.06 87 LEU A O 1
ATOM 665 N N . ARG A 1 88 ? 6.121 4.246 6.249 1.00 86.94 88 ARG A N 1
ATOM 666 C CA . ARG A 1 88 ? 6.333 5.135 7.407 1.00 86.94 88 ARG A CA 1
ATOM 667 C C . ARG A 1 88 ? 6.066 6.598 7.074 1.00 86.94 88 ARG A C 1
ATOM 669 O O . ARG A 1 88 ? 5.439 7.300 7.860 1.00 86.94 88 ARG A O 1
ATOM 676 N N . GLU A 1 89 ? 6.484 7.044 5.893 1.00 81.88 89 GLU A N 1
ATOM 677 C CA . GLU A 1 89 ? 6.15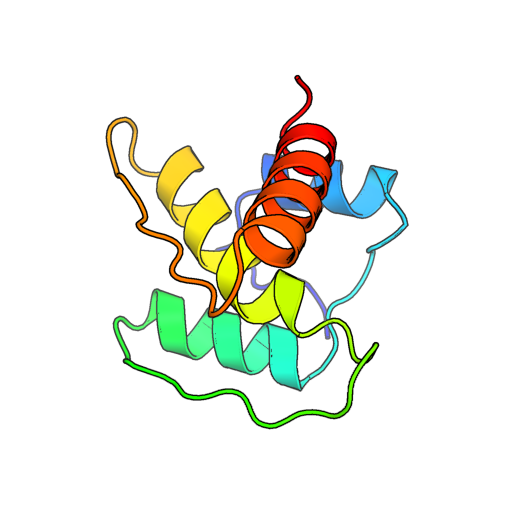9 8.387 5.403 1.00 81.88 89 GLU A CA 1
ATOM 678 C C . GLU A 1 89 ? 4.647 8.585 5.231 1.00 81.88 89 GLU A C 1
ATOM 680 O O . GLU A 1 89 ? 4.123 9.664 5.494 1.00 81.88 89 GLU A O 1
ATOM 685 N N . THR A 1 90 ? 3.931 7.539 4.809 1.00 76.62 90 THR A N 1
ATOM 686 C CA . THR A 1 90 ? 2.473 7.578 4.613 1.00 76.62 90 THR A CA 1
ATOM 687 C C . THR A 1 90 ? 1.709 7.681 5.931 1.00 76.62 90 THR A C 1
ATOM 689 O O . THR A 1 90 ? 0.681 8.358 5.998 1.00 76.62 90 THR A O 1
ATOM 692 N N . THR A 1 91 ? 2.177 6.987 6.969 1.00 75.81 91 THR A N 1
ATOM 693 C CA . THR A 1 91 ? 1.487 6.919 8.262 1.00 75.81 91 THR A CA 1
ATOM 694 C C . THR A 1 91 ? 1.811 8.089 9.185 1.00 75.81 91 THR A C 1
ATOM 696 O O . THR A 1 91 ? 1.099 8.261 10.168 1.00 75.81 91 THR A O 1
ATOM 699 N N . GLY A 1 92 ? 2.823 8.902 8.853 1.00 64.94 92 GLY A N 1
ATOM 700 C CA . GLY A 1 92 ? 3.405 9.874 9.776 1.00 64.94 92 GLY A CA 1
ATOM 701 C C . GLY A 1 92 ? 4.143 9.121 10.878 1.00 64.94 92 GLY A C 1
ATOM 702 O O . GLY A 1 92 ? 3.507 8.443 11.679 1.00 64.94 92 GLY A O 1
ATOM 703 N N . GLY A 1 93 ? 5.477 9.152 10.843 1.00 47.00 93 GLY A N 1
ATOM 704 C CA . GLY A 1 93 ? 6.317 8.459 11.826 1.00 47.00 93 GLY A CA 1
ATOM 705 C C . GLY A 1 93 ? 5.926 8.737 13.273 1.00 47.00 93 GLY A C 1
ATOM 706 O O . GLY A 1 93 ? 5.476 9.870 13.555 1.00 47.00 93 GLY A O 1
#

Sequence (93 aa):
MEFPESCSTQLVESLNKRGISRLYSHQHAAYTAAMGGQNLVVVTPTASGKTLCYNLPILDTMLKQPGSRALYMFPTKALAQDQLAELRETTGG

Secondary structure (DSSP, 8-state):
-PPPTTS-HHHHHHHHHTT--S--HHHHHHHHHHHTT--------TTS-HHHHHHHHHHHHHHHSTT-------SSHHHHHHHHHHHHHHH--

Solvent-accessible surface area (backbone atoms only — not comparable to full-atom values): 5810 Å² total; per-residue (Å²): 76,70,76,60,87,88,54,47,65,70,57,51,52,49,36,37,78,71,72,47,76,58,36,54,66,67,36,47,51,37,29,55,40,44,75,68,73,47,90,85,85,89,88,73,65,87,93,69,57,66,65,54,30,57,48,51,44,50,53,44,46,40,72,76,37,83,86,62,83,85,88,87,85,62,99,42,72,67,61,45,51,56,52,50,53,55,49,40,67,65,68,58,122

Mean predicted aligned error: 3.08 Å

Radius of gyration: 12.92 Å; Cα contacts (8 Å, |Δi|>4): 65; chains: 1; bounding box: 33×28×32 Å

pLDDT: mean 93.48, std 6.97, range [47.0, 98.19]